Protein AF-D8GS91-F1 (afdb_monomer)

Structure (mmCIF, N/CA/C/O backbone):
data_AF-D8GS91-F1
#
_entry.id   AF-D8GS91-F1
#
loop_
_atom_site.group_PDB
_atom_site.id
_atom_site.type_symbol
_atom_site.label_atom_id
_atom_site.label_alt_id
_atom_site.label_comp_id
_atom_site.label_asym_id
_atom_site.label_entity_id
_atom_site.label_seq_id
_atom_site.pdbx_PDB_ins_code
_atom_site.Cartn_x
_atom_site.Cartn_y
_atom_site.Cartn_z
_atom_site.occupancy
_atom_site.B_iso_or_equiv
_atom_site.auth_seq_id
_atom_site.auth_comp_id
_atom_site.auth_asym_id
_atom_site.auth_atom_id
_atom_site.pdbx_PDB_model_num
ATOM 1 N N . MET A 1 1 ? -22.935 4.152 2.084 1.00 76.88 1 MET A N 1
ATOM 2 C CA . MET A 1 1 ? -21.826 4.788 2.833 1.00 76.88 1 MET A CA 1
ATOM 3 C C . MET A 1 1 ? -21.068 3.685 3.553 1.00 76.88 1 MET A C 1
ATOM 5 O O . MET A 1 1 ? -21.696 2.685 3.856 1.00 76.88 1 MET A O 1
ATOM 9 N N . ALA A 1 2 ? -19.755 3.817 3.758 1.00 88.50 2 ALA A N 1
ATOM 10 C CA . ALA A 1 2 ? -18.994 2.828 4.527 1.00 88.50 2 ALA A CA 1
ATOM 11 C C . ALA A 1 2 ? -19.034 3.163 6.025 1.00 88.50 2 ALA A C 1
ATOM 13 O O . ALA A 1 2 ? -18.845 4.335 6.377 1.00 88.50 2 ALA A O 1
ATOM 14 N N . ASP A 1 3 ? -19.226 2.147 6.866 1.00 93.31 3 ASP A N 1
ATOM 15 C CA . ASP A 1 3 ? -19.230 2.261 8.332 1.00 93.31 3 ASP A CA 1
ATOM 16 C C . ASP A 1 3 ? -17.815 2.427 8.902 1.00 93.31 3 ASP A C 1
ATOM 18 O O . ASP A 1 3 ? -17.607 3.105 9.901 1.00 93.31 3 ASP A O 1
ATOM 22 N N . THR A 1 4 ? -16.810 1.847 8.243 1.00 94.06 4 THR A N 1
ATOM 23 C CA . THR A 1 4 ? -15.398 1.915 8.644 1.00 94.06 4 THR A CA 1
ATOM 24 C C . THR A 1 4 ? -14.500 1.952 7.411 1.00 94.06 4 THR A C 1
ATOM 26 O O . THR A 1 4 ? -14.800 1.335 6.388 1.00 94.06 4 THR A O 1
ATOM 29 N N . ILE A 1 5 ? -13.392 2.686 7.498 1.00 95.50 5 ILE A N 1
ATOM 30 C CA . ILE A 1 5 ? -12.372 2.809 6.456 1.00 95.50 5 ILE A CA 1
ATOM 31 C C . ILE A 1 5 ? -11.057 2.265 7.014 1.00 95.50 5 ILE A C 1
ATOM 33 O O . ILE A 1 5 ? -10.519 2.808 7.972 1.00 95.50 5 ILE A O 1
ATOM 37 N N . ILE A 1 6 ? -10.506 1.220 6.397 1.00 96.12 6 ILE A N 1
ATOM 38 C CA . ILE A 1 6 ? -9.187 0.688 6.766 1.00 96.12 6 ILE A CA 1
ATOM 39 C C . ILE A 1 6 ? -8.139 1.288 5.827 1.00 96.12 6 ILE A C 1
ATOM 41 O O . ILE A 1 6 ? -8.142 1.017 4.626 1.00 96.12 6 ILE A O 1
ATOM 45 N N . LEU A 1 7 ? -7.231 2.092 6.373 1.00 96.44 7 LEU A N 1
ATOM 46 C CA . LEU A 1 7 ? -6.109 2.677 5.649 1.00 96.44 7 LEU A CA 1
ATOM 47 C C . LEU A 1 7 ? -4.837 1.857 5.893 1.00 96.44 7 LEU A C 1
ATOM 49 O O . LEU A 1 7 ? -4.330 1.794 7.010 1.00 96.44 7 LEU A O 1
ATOM 53 N N . LEU A 1 8 ? -4.286 1.259 4.836 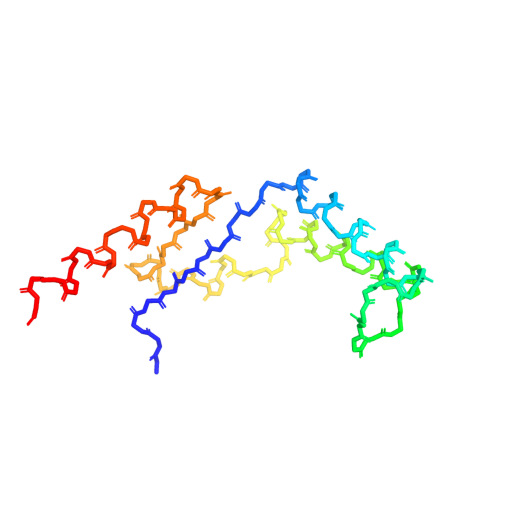1.00 95.75 8 LEU A N 1
ATOM 54 C CA . LEU A 1 8 ? -3.011 0.541 4.907 1.00 95.75 8 LEU A CA 1
ATOM 55 C C . LEU A 1 8 ? -1.841 1.498 4.638 1.00 95.75 8 LEU A C 1
ATOM 57 O O . LEU A 1 8 ? -1.591 1.878 3.495 1.00 95.75 8 LEU A O 1
ATOM 61 N N . GLU A 1 9 ? -1.088 1.856 5.676 1.00 94.88 9 GLU A N 1
ATOM 62 C CA . GLU A 1 9 ? 0.102 2.709 5.568 1.00 94.88 9 GLU A CA 1
ATOM 63 C C . GLU A 1 9 ? 1.391 1.881 5.578 1.00 94.88 9 GLU A C 1
ATOM 65 O O . GLU A 1 9 ? 2.055 1.697 6.596 1.00 94.88 9 GLU A O 1
ATOM 70 N N . ILE A 1 10 ? 1.778 1.385 4.406 1.00 92.81 10 ILE A N 1
ATOM 71 C CA . ILE A 1 10 ? 3.016 0.615 4.246 1.00 92.81 10 ILE A CA 1
ATOM 72 C C . ILE A 1 10 ? 4.220 1.565 4.268 1.00 92.81 10 ILE A C 1
ATOM 74 O O . ILE A 1 10 ? 4.193 2.631 3.656 1.00 92.81 10 ILE A O 1
ATOM 78 N N . SER A 1 11 ? 5.323 1.153 4.901 1.00 94.00 11 SER A N 1
ATOM 79 C CA . SER A 1 11 ? 6.562 1.933 4.846 1.00 94.00 11 SER A CA 1
ATOM 80 C C . SER A 1 11 ? 7.042 2.135 3.391 1.00 94.00 11 SER A C 1
ATOM 82 O O . SER A 1 11 ? 7.040 1.176 2.606 1.00 94.00 11 SER A O 1
ATOM 84 N N . PRO A 1 12 ? 7.520 3.338 3.008 1.00 94.50 12 PRO A N 1
ATOM 85 C CA . PRO A 1 12 ? 7.881 3.644 1.617 1.00 94.50 12 PRO A CA 1
ATOM 86 C C . PRO A 1 12 ? 8.898 2.666 1.016 1.00 94.50 12 PRO A C 1
ATOM 88 O O . PRO A 1 12 ? 8.775 2.235 -0.131 1.00 94.50 12 PRO A O 1
ATOM 91 N N . LYS A 1 13 ? 9.892 2.261 1.818 1.00 95.12 13 LYS A N 1
ATOM 92 C CA . LYS A 1 13 ? 10.934 1.306 1.410 1.00 95.12 13 LYS A CA 1
ATOM 93 C C . LYS A 1 13 ? 10.339 -0.056 1.053 1.00 95.12 13 LYS A C 1
ATOM 95 O O . LYS A 1 13 ? 10.656 -0.612 0.003 1.00 95.12 13 LYS A O 1
ATOM 100 N N . LEU A 1 14 ? 9.458 -0.577 1.909 1.00 95.88 14 LEU A N 1
ATOM 101 C CA . LEU A 1 14 ? 8.823 -1.874 1.697 1.00 95.88 14 LEU A CA 1
ATOM 102 C C . LEU A 1 14 ? 7.844 -1.829 0.518 1.00 95.88 14 LEU A C 1
ATOM 104 O O . LEU A 1 14 ? 7.817 -2.764 -0.283 1.00 95.88 14 LEU A O 1
ATOM 108 N N . GLY A 1 15 ? 7.087 -0.737 0.381 1.00 96.25 15 GLY A N 1
ATOM 109 C CA . GLY A 1 15 ? 6.200 -0.498 -0.758 1.00 96.25 15 GLY A CA 1
ATOM 110 C C . GLY A 1 15 ? 6.959 -0.519 -2.085 1.00 96.25 15 GLY A C 1
ATOM 111 O O . GLY A 1 15 ? 6.628 -1.304 -2.973 1.00 96.25 15 GLY A O 1
ATOM 112 N N . ASN A 1 16 ? 8.042 0.254 -2.190 1.00 97.56 16 ASN A N 1
ATOM 113 C CA . ASN A 1 16 ? 8.854 0.320 -3.407 1.00 97.56 16 ASN A CA 1
ATOM 114 C C . ASN A 1 16 ? 9.519 -1.024 -3.740 1.00 97.56 16 ASN A C 1
ATOM 116 O O . ASN A 1 16 ? 9.491 -1.446 -4.896 1.00 97.56 16 ASN A O 1
ATOM 120 N N . TYR A 1 17 ? 10.047 -1.739 -2.739 1.00 98.06 17 TYR A N 1
ATOM 121 C CA . TYR A 1 17 ? 10.575 -3.094 -2.934 1.00 98.06 17 TYR A CA 1
ATOM 122 C C . TYR A 1 17 ? 9.513 -4.043 -3.509 1.00 98.06 17 TYR A C 1
ATOM 124 O O . TYR A 1 17 ? 9.781 -4.762 -4.472 1.00 98.06 17 TYR A O 1
ATOM 132 N N . ARG A 1 18 ? 8.292 -4.031 -2.956 1.00 97.25 18 ARG A N 1
ATOM 133 C CA . ARG A 1 18 ? 7.185 -4.880 -3.426 1.00 97.25 18 ARG A CA 1
ATOM 134 C C . ARG A 1 18 ? 6.759 -4.529 -4.852 1.00 97.25 18 ARG A C 1
ATOM 136 O O . ARG A 1 18 ? 6.552 -5.449 -5.639 1.00 97.25 18 ARG A O 1
ATOM 143 N N . ILE A 1 19 ? 6.681 -3.240 -5.197 1.00 97.81 19 ILE A N 1
ATOM 144 C CA . ILE A 1 19 ? 6.375 -2.774 -6.561 1.00 97.81 19 ILE A CA 1
ATOM 145 C C . ILE A 1 19 ? 7.407 -3.321 -7.553 1.00 97.81 19 ILE A C 1
ATOM 147 O O . ILE A 1 19 ? 7.036 -3.965 -8.533 1.00 97.81 19 ILE A O 1
ATOM 151 N N . ILE A 1 20 ? 8.700 -3.129 -7.273 1.00 98.44 20 ILE A N 1
ATOM 152 C CA . ILE A 1 20 ? 9.785 -3.585 -8.155 1.00 98.44 20 ILE A CA 1
ATOM 153 C C . ILE A 1 20 ? 9.768 -5.112 -8.279 1.00 98.44 20 ILE A C 1
ATOM 155 O O . ILE A 1 20 ? 9.822 -5.642 -9.386 1.00 98.44 20 ILE A O 1
ATOM 159 N N . LYS A 1 21 ? 9.636 -5.831 -7.158 1.00 98.38 21 LYS A N 1
ATOM 160 C CA . LYS A 1 21 ? 9.593 -7.299 -7.142 1.00 98.38 21 LYS A CA 1
ATOM 161 C C . LYS A 1 21 ? 8.438 -7.851 -7.978 1.00 98.38 21 LYS A C 1
ATOM 163 O O . LYS A 1 21 ? 8.660 -8.775 -8.757 1.00 98.38 21 LYS A O 1
ATOM 168 N N . ARG A 1 22 ? 7.223 -7.304 -7.829 1.00 97.88 22 ARG A N 1
ATOM 169 C CA . ARG A 1 22 ? 6.058 -7.720 -8.633 1.00 97.88 22 ARG A CA 1
ATOM 170 C C . ARG A 1 22 ? 6.270 -7.407 -10.106 1.00 97.88 22 ARG A C 1
ATOM 172 O O . ARG A 1 22 ? 6.061 -8.281 -10.935 1.00 97.88 22 ARG A O 1
ATOM 179 N N . TRP A 1 23 ? 6.769 -6.215 -10.430 1.00 98.25 23 TRP A N 1
ATOM 180 C CA . TRP A 1 23 ? 7.056 -5.846 -11.814 1.00 98.25 23 TRP A CA 1
ATOM 181 C C . TRP A 1 23 ? 8.054 -6.810 -12.476 1.00 98.25 23 TRP A C 1
ATOM 183 O O . TRP A 1 23 ? 7.806 -7.263 -13.589 1.00 98.25 23 TRP A O 1
ATOM 193 N N . VAL A 1 24 ? 9.133 -7.205 -11.785 1.00 98.25 24 VAL A N 1
ATOM 194 C CA . VAL A 1 24 ? 10.088 -8.207 -12.301 1.00 98.25 24 VAL A CA 1
ATOM 195 C C . VAL A 1 24 ? 9.403 -9.553 -12.543 1.00 98.25 24 VAL A C 1
ATOM 197 O O . VAL A 1 24 ? 9.557 -10.127 -13.617 1.00 98.25 24 VAL A O 1
ATOM 200 N N . LYS A 1 25 ? 8.606 -10.047 -11.588 1.00 98.38 25 LYS A N 1
ATOM 201 C CA . LYS A 1 25 ? 7.861 -11.306 -11.756 1.00 98.38 25 LYS A CA 1
ATOM 202 C C . LYS A 1 25 ? 6.904 -11.263 -12.949 1.00 98.38 25 LYS A C 1
ATOM 204 O O . LYS A 1 25 ? 6.847 -12.225 -13.704 1.00 98.38 25 LYS A O 1
ATOM 209 N N . GLN A 1 26 ? 6.217 -10.141 -13.146 1.00 98.06 26 GLN A N 1
ATOM 210 C CA . GLN A 1 26 ? 5.302 -9.929 -14.270 1.00 98.06 26 GLN A CA 1
ATOM 211 C C . GLN A 1 26 ? 6.038 -9.883 -15.613 1.00 98.06 26 GLN A C 1
ATOM 213 O O . GLN A 1 26 ? 5.595 -10.487 -16.583 1.00 98.06 26 GLN A O 1
ATOM 218 N N . ARG A 1 27 ? 7.207 -9.230 -15.678 1.00 97.62 27 ARG A N 1
ATOM 219 C CA . ARG A 1 27 ? 8.071 -9.238 -16.874 1.00 97.62 27 ARG A CA 1
ATOM 220 C C . ARG A 1 27 ? 8.554 -10.636 -17.251 1.00 97.62 27 ARG A C 1
ATOM 222 O O . ARG A 1 27 ? 8.756 -10.892 -18.432 1.00 97.62 27 ARG A O 1
ATOM 229 N N . LEU A 1 28 ? 8.775 -11.492 -16.255 1.00 97.31 28 LEU A N 1
ATOM 230 C CA . LEU A 1 28 ? 9.222 -12.874 -16.428 1.00 97.31 28 LEU A CA 1
ATOM 231 C C . LEU A 1 28 ? 8.065 -13.861 -16.662 1.00 97.31 28 LEU A C 1
ATOM 233 O O . LEU A 1 28 ? 8.324 -15.048 -16.814 1.00 97.31 28 LEU A O 1
ATOM 237 N N . GLY A 1 29 ? 6.806 -13.406 -16.653 1.00 96.19 29 GLY A N 1
ATOM 238 C CA . GLY A 1 29 ? 5.633 -14.279 -16.789 1.00 96.19 29 GLY A CA 1
ATOM 239 C C . GLY A 1 29 ? 5.345 -15.161 -15.565 1.00 96.19 29 GLY A C 1
ATOM 240 O O . GLY A 1 29 ? 4.543 -16.079 -15.656 1.00 96.19 29 GLY A O 1
ATOM 241 N N . ILE A 1 30 ? 5.984 -14.895 -14.419 1.00 97.94 30 ILE A N 1
ATOM 242 C CA . ILE A 1 30 ? 5.789 -15.646 -13.164 1.00 97.94 30 ILE A CA 1
ATOM 243 C C . ILE A 1 30 ? 4.490 -15.225 -12.462 1.00 97.94 30 ILE A C 1
ATOM 245 O O . ILE A 1 30 ? 3.886 -16.005 -11.732 1.00 97.94 30 ILE A O 1
ATOM 249 N N . GLU A 1 31 ? 4.091 -13.966 -12.628 1.00 97.25 31 GLU A N 1
ATOM 250 C CA . GLU A 1 31 ? 2.882 -13.400 -12.033 1.00 97.25 31 GLU A CA 1
ATOM 251 C C . GLU A 1 31 ? 2.059 -12.733 -13.135 1.00 97.25 31 GLU A C 1
ATOM 253 O O . GLU A 1 31 ? 2.580 -11.894 -13.869 1.00 97.25 31 GLU A O 1
ATOM 258 N N . GLU A 1 32 ? 0.783 -13.092 -13.253 1.00 95.88 32 GLU A N 1
ATOM 259 C CA . GLU A 1 32 ? -0.123 -12.467 -14.216 1.00 95.88 32 GLU A CA 1
ATOM 260 C C . GLU A 1 32 ? -0.431 -11.013 -13.832 1.00 95.88 32 GLU A C 1
ATOM 262 O O . GLU A 1 32 ? -0.457 -10.636 -12.654 1.00 95.88 32 GLU A O 1
ATOM 267 N N . CYS A 1 33 ? -0.687 -10.166 -14.830 1.00 94.94 33 CYS A N 1
ATOM 268 C CA . CYS A 1 33 ? -1.158 -8.806 -14.598 1.00 94.94 33 CYS A CA 1
ATOM 269 C C . CYS A 1 33 ? -2.094 -8.314 -15.704 1.00 94.94 33 CYS A C 1
ATOM 271 O O . CYS A 1 33 ? -1.899 -8.592 -16.882 1.00 94.94 33 CYS A O 1
ATOM 273 N N . ILE A 1 34 ? -3.085 -7.508 -15.312 1.00 95.00 34 ILE A N 1
ATOM 274 C CA . ILE A 1 34 ? -4.129 -6.954 -16.198 1.00 95.00 34 ILE A CA 1
ATOM 275 C C . ILE A 1 34 ? -3.673 -5.737 -17.024 1.00 95.00 34 ILE A C 1
ATOM 277 O O . ILE A 1 34 ? -4.470 -5.092 -17.697 1.00 95.00 34 ILE A O 1
ATOM 281 N N . TYR A 1 35 ? -2.395 -5.377 -16.943 1.00 93.31 35 TYR A N 1
ATOM 282 C CA . TYR A 1 35 ? -1.782 -4.274 -17.677 1.00 93.31 35 TYR A CA 1
ATOM 283 C C . TYR A 1 35 ? -0.474 -4.752 -18.303 1.00 93.31 35 TYR A C 1
ATOM 285 O O . TYR A 1 35 ? 0.137 -5.700 -17.825 1.00 93.31 35 TYR A O 1
ATOM 293 N N . ASN A 1 36 ? 0.013 -4.064 -19.336 1.00 94.94 36 ASN A N 1
ATOM 294 C CA . ASN A 1 36 ? 1.329 -4.361 -19.902 1.00 94.94 36 ASN A CA 1
ATOM 295 C C . ASN A 1 36 ? 2.445 -3.826 -18.972 1.00 94.94 36 ASN A C 1
ATOM 297 O O . ASN A 1 36 ? 2.552 -2.598 -18.822 1.00 94.94 36 ASN A O 1
ATOM 301 N N . PRO A 1 37 ? 3.294 -4.681 -18.363 1.00 96.38 37 PRO A N 1
ATOM 302 C CA . PRO A 1 37 ? 4.297 -4.274 -17.380 1.00 96.38 37 PRO A CA 1
ATOM 303 C C . PRO A 1 37 ? 5.510 -3.614 -18.057 1.00 96.38 37 PRO A C 1
ATOM 305 O O . PRO A 1 37 ? 6.637 -4.088 -17.988 1.00 96.38 37 PRO A O 1
ATOM 308 N N . ARG A 1 38 ? 5.326 -2.487 -18.748 1.00 97.06 38 ARG A N 1
ATOM 309 C CA . ARG A 1 38 ? 6.427 -1.717 -19.361 1.00 97.06 38 ARG A CA 1
ATOM 310 C C . ARG A 1 38 ? 7.200 -0.922 -18.306 1.00 97.06 38 ARG A C 1
ATOM 312 O O . ARG A 1 38 ? 6.674 -0.625 -17.238 1.00 97.06 38 ARG A O 1
ATOM 319 N N . TYR A 1 39 ? 8.420 -0.488 -18.624 1.00 97.56 39 TYR A N 1
ATOM 320 C CA . TYR A 1 39 ? 9.194 0.407 -17.748 1.00 97.56 39 TYR A CA 1
ATOM 321 C C . TYR A 1 39 ? 8.455 1.710 -17.415 1.00 97.56 39 TYR A C 1
ATOM 323 O O . TYR A 1 39 ? 8.564 2.214 -16.302 1.00 97.56 39 TYR A O 1
ATOM 331 N N . GLN A 1 40 ? 7.673 2.243 -18.360 1.00 98.00 40 GLN A N 1
ATOM 332 C CA . GLN A 1 40 ? 6.801 3.398 -18.118 1.00 98.00 40 GLN A CA 1
ATOM 333 C C . GLN A 1 40 ? 5.798 3.115 -16.991 1.00 98.00 40 GLN A C 1
ATOM 335 O O . GLN A 1 40 ? 5.624 3.953 -16.115 1.00 98.00 40 GLN A O 1
ATOM 340 N N . MET A 1 41 ? 5.218 1.910 -16.958 1.00 97.50 41 MET A N 1
ATOM 341 C CA . MET A 1 41 ? 4.296 1.503 -15.898 1.00 97.50 41 MET A CA 1
ATOM 342 C C . MET A 1 41 ? 4.997 1.435 -14.538 1.00 97.50 41 MET A C 1
ATOM 344 O O . MET A 1 41 ? 4.475 1.956 -13.557 1.00 97.50 41 MET A O 1
ATOM 348 N N . LEU A 1 42 ? 6.213 0.879 -14.479 1.00 98.12 42 LEU A N 1
ATOM 349 C CA . LEU A 1 42 ? 7.006 0.871 -13.245 1.00 98.12 42 LEU A CA 1
ATOM 350 C C . LEU A 1 42 ? 7.281 2.296 -12.735 1.00 98.12 42 LEU A C 1
ATOM 352 O O . LEU A 1 42 ? 7.117 2.563 -11.545 1.00 98.12 42 LEU A O 1
ATOM 356 N N . LYS A 1 43 ? 7.656 3.220 -13.633 1.00 98.25 43 LYS A N 1
ATOM 357 C CA . LYS A 1 43 ? 7.852 4.638 -13.289 1.00 98.25 43 LYS A CA 1
ATOM 358 C C . LYS A 1 43 ? 6.571 5.257 -12.727 1.00 98.25 43 LYS A C 1
ATOM 360 O O . LYS A 1 43 ? 6.636 5.908 -11.689 1.00 98.25 43 LYS A O 1
ATOM 365 N N . CYS A 1 44 ? 5.421 5.015 -13.359 1.00 97.88 44 CYS A N 1
ATOM 366 C CA . CYS A 1 44 ? 4.124 5.479 -12.864 1.00 97.88 44 CYS A CA 1
ATOM 367 C C . CYS A 1 44 ? 3.822 4.940 -11.459 1.00 97.88 44 CYS A C 1
ATOM 369 O O . CYS A 1 44 ? 3.506 5.722 -10.571 1.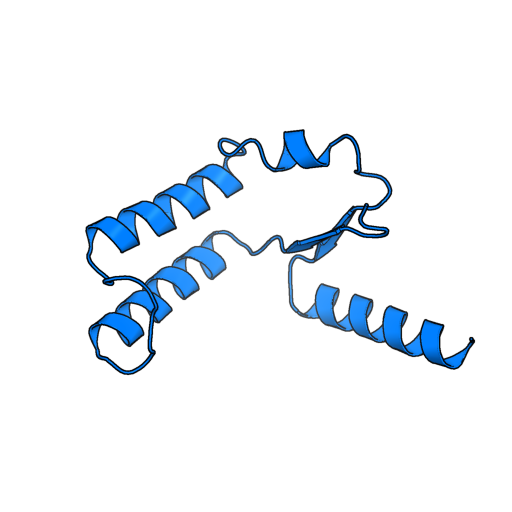00 97.88 44 CYS A O 1
ATOM 371 N N . MET A 1 45 ? 3.998 3.637 -11.222 1.00 97.19 45 MET A N 1
ATOM 372 C CA . MET A 1 45 ? 3.742 3.020 -9.914 1.00 97.19 45 MET A CA 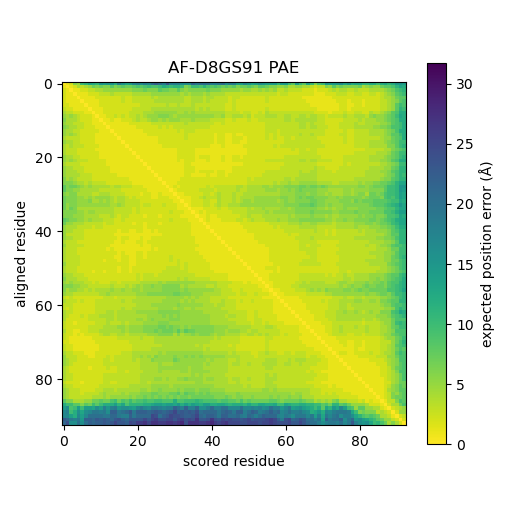1
ATOM 373 C C . MET A 1 45 ? 4.617 3.595 -8.799 1.00 97.19 45 MET A C 1
ATOM 375 O O . MET A 1 45 ? 4.123 3.899 -7.713 1.00 97.19 45 MET A O 1
ATOM 379 N N . LEU A 1 46 ? 5.913 3.776 -9.066 1.00 98.06 46 LEU A N 1
ATOM 380 C CA . LEU A 1 46 ? 6.827 4.395 -8.107 1.00 98.06 46 LEU A CA 1
ATOM 381 C C . LEU A 1 46 ? 6.488 5.874 -7.877 1.00 98.06 46 LEU A C 1
ATOM 383 O O . LEU A 1 46 ? 6.570 6.340 -6.742 1.00 98.06 46 LEU A O 1
ATOM 387 N N . GLN A 1 47 ? 6.055 6.598 -8.914 1.00 97.94 47 GLN A N 1
ATOM 388 C CA . GLN A 1 47 ? 5.602 7.981 -8.779 1.00 97.94 47 GLN A CA 1
ATOM 389 C C . GLN A 1 47 ? 4.316 8.082 -7.951 1.00 97.94 47 GLN A C 1
ATOM 391 O O . GLN A 1 47 ? 4.222 8.963 -7.105 1.00 97.94 47 GLN A O 1
ATOM 396 N N . TRP A 1 48 ? 3.349 7.182 -8.138 1.00 97.00 48 TRP A N 1
ATOM 397 C CA . TRP A 1 48 ? 2.132 7.145 -7.322 1.00 97.00 48 TRP A CA 1
ATOM 398 C C . TRP A 1 48 ? 2.444 6.828 -5.860 1.00 97.00 48 TRP A C 1
ATOM 400 O O . TRP A 1 48 ? 1.973 7.536 -4.977 1.00 97.00 48 TRP A O 1
ATOM 410 N N . SER A 1 49 ? 3.313 5.841 -5.606 1.00 96.50 49 SER A N 1
ATOM 411 C CA . SER A 1 49 ? 3.824 5.544 -4.259 1.00 96.50 49 SER A CA 1
ATOM 412 C C . SER A 1 49 ? 4.482 6.777 -3.630 1.00 96.50 49 SER A C 1
ATOM 414 O O . SER A 1 49 ? 4.196 7.135 -2.488 1.00 96.50 49 SER A O 1
ATOM 416 N N . LYS A 1 50 ? 5.333 7.486 -4.380 1.00 96.44 50 LYS A N 1
ATOM 417 C CA . LYS A 1 50 ? 5.967 8.726 -3.919 1.00 96.44 50 LYS A CA 1
ATOM 418 C C . LYS A 1 50 ? 4.939 9.821 -3.623 1.00 96.44 50 LYS A C 1
ATOM 420 O O . LYS A 1 50 ? 5.001 10.414 -2.554 1.00 96.44 50 LYS A O 1
ATOM 425 N N . ASN A 1 51 ? 3.987 10.054 -4.525 1.00 97.12 51 ASN A N 1
ATOM 426 C CA . ASN A 1 51 ? 2.948 11.070 -4.356 1.00 97.12 51 ASN A CA 1
ATOM 427 C C . ASN A 1 51 ? 2.092 10.802 -3.117 1.00 97.12 51 ASN A C 1
ATOM 429 O O . ASN A 1 51 ? 1.836 11.736 -2.368 1.00 97.12 51 ASN A O 1
ATOM 433 N N . TYR A 1 52 ? 1.713 9.546 -2.874 1.00 95.56 52 TYR A N 1
ATOM 434 C CA . TYR A 1 52 ? 1.007 9.141 -1.659 1.00 95.56 52 TYR A CA 1
ATOM 435 C C . TYR A 1 52 ? 1.809 9.480 -0.397 1.00 95.56 52 TYR A C 1
ATOM 437 O O . TYR A 1 52 ? 1.311 10.132 0.519 1.00 95.56 52 TYR A O 1
ATOM 445 N N . ASN A 1 53 ? 3.087 9.092 -0.370 1.00 93.06 53 ASN A N 1
ATOM 446 C CA . ASN A 1 53 ? 3.958 9.332 0.781 1.00 93.06 53 ASN A CA 1
ATOM 447 C C . ASN A 1 53 ? 4.222 10.828 1.027 1.00 93.06 53 ASN A C 1
ATOM 449 O O . ASN A 1 53 ? 4.340 11.244 2.175 1.00 93.06 53 ASN A O 1
ATOM 453 N N . GLU A 1 54 ? 4.296 11.633 -0.034 1.00 95.00 54 GLU A N 1
ATOM 454 C CA . GLU A 1 54 ? 4.446 13.093 0.034 1.00 95.00 54 GLU A CA 1
ATOM 455 C C . GLU A 1 54 ? 3.110 13.828 0.258 1.00 95.00 54 GLU A C 1
ATOM 457 O O . GLU A 1 54 ? 3.104 15.053 0.351 1.00 95.00 54 GLU A O 1
ATOM 462 N N . GLY A 1 55 ? 1.978 13.115 0.313 1.00 93.62 55 GLY A N 1
ATOM 463 C CA . GLY A 1 55 ? 0.639 13.701 0.449 1.00 93.62 55 GLY A CA 1
AT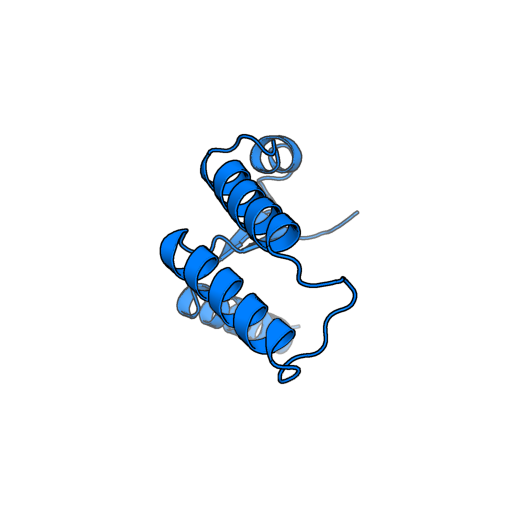OM 464 C C . GLY A 1 55 ? 0.118 14.419 -0.803 1.00 93.62 55 GLY A C 1
ATOM 465 O O . GLY A 1 55 ? -0.935 15.041 -0.759 1.00 93.62 55 GLY A O 1
ATOM 466 N N . LYS A 1 56 ? 0.816 14.316 -1.939 1.00 95.12 56 LYS A N 1
ATOM 467 C CA . LYS A 1 56 ? 0.478 14.989 -3.208 1.00 95.12 56 LYS A CA 1
ATOM 468 C C . LYS A 1 56 ? -0.683 14.352 -3.969 1.00 95.12 56 LYS A C 1
ATOM 470 O O . LYS A 1 56 ? -1.103 14.876 -4.995 1.00 95.12 56 LYS A O 1
ATOM 475 N N . ASP A 1 57 ? -1.160 13.194 -3.526 1.00 91.75 57 ASP A N 1
ATOM 476 C CA . ASP A 1 57 ? -2.309 12.512 -4.124 1.00 91.75 57 ASP A CA 1
ATOM 477 C C . ASP A 1 57 ? -3.651 12.897 -3.473 1.00 91.75 57 ASP A C 1
ATOM 479 O O . ASP A 1 57 ? -4.697 12.335 -3.823 1.00 91.75 57 ASP A O 1
ATOM 483 N N . ASN A 1 58 ? -3.621 13.833 -2.515 1.00 93.44 58 ASN A N 1
ATOM 484 C CA . ASN A 1 58 ? -4.763 14.349 -1.761 1.00 93.44 58 ASN A CA 1
ATOM 485 C C . ASN A 1 58 ? -5.619 13.245 -1.116 1.00 93.44 58 ASN A C 1
ATOM 487 O O . ASN A 1 58 ? -6.800 13.457 -0.833 1.00 93.44 58 ASN A O 1
ATOM 491 N N . LEU A 1 59 ? -5.097 12.023 -0.917 1.00 94.19 59 LEU A N 1
ATOM 492 C CA . LEU A 1 59 ? -5.885 10.962 -0.283 1.00 94.19 59 LEU A CA 1
ATOM 493 C C . LEU A 1 59 ? -6.231 11.350 1.153 1.00 94.19 59 LEU A C 1
ATOM 495 O O . LEU A 1 59 ? -7.388 11.235 1.550 1.00 94.19 59 LEU A O 1
ATOM 499 N N . LYS A 1 60 ? -5.241 11.853 1.900 1.00 91.62 60 LYS A N 1
ATOM 500 C CA . LYS A 1 60 ? -5.398 12.252 3.305 1.00 91.62 60 LYS A CA 1
ATOM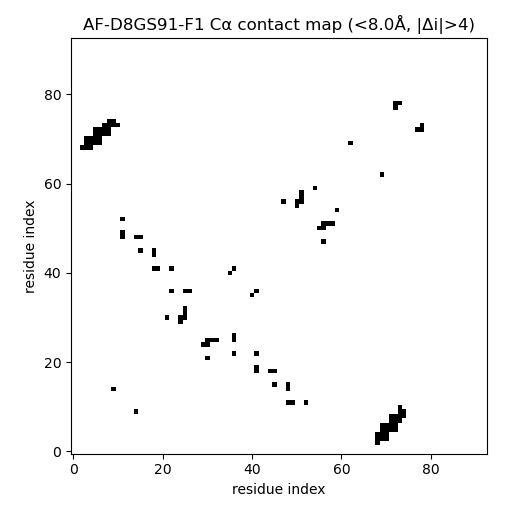 501 C C . LYS A 1 60 ? -6.431 13.367 3.478 1.00 91.62 60 LYS A C 1
ATOM 503 O O . LYS A 1 60 ? -7.221 13.311 4.416 1.00 91.62 60 LYS A O 1
ATOM 508 N N . ASP A 1 61 ? -6.499 14.298 2.531 1.00 94.69 61 ASP A N 1
ATOM 509 C CA . ASP A 1 61 ? -7.510 15.359 2.527 1.00 94.69 61 ASP A CA 1
ATOM 510 C C . ASP A 1 61 ? -8.903 14.807 2.225 1.00 94.69 61 ASP A C 1
ATOM 512 O O . ASP A 1 61 ? -9.862 15.138 2.918 1.00 94.69 61 ASP A O 1
ATOM 516 N N . ARG A 1 62 ? -9.015 13.892 1.252 1.00 93.94 62 ARG A N 1
ATOM 517 C CA . ARG A 1 62 ? -10.288 13.242 0.891 1.00 93.94 62 ARG A CA 1
ATOM 518 C C . ARG A 1 62 ? -10.877 12.396 2.020 1.00 93.94 62 ARG A C 1
ATOM 520 O O . ARG A 1 62 ? -12.096 12.308 2.126 1.00 93.94 62 ARG A O 1
ATOM 527 N N . ILE A 1 63 ? -10.037 11.776 2.851 1.00 94.75 63 ILE A N 1
ATOM 528 C CA . ILE A 1 63 ? -10.485 10.987 4.012 1.00 94.75 63 ILE A CA 1
ATOM 529 C C . ILE A 1 63 ? -10.599 11.819 5.295 1.00 94.75 63 ILE A C 1
ATOM 531 O O . ILE A 1 63 ? -11.153 11.335 6.277 1.00 94.75 63 ILE A O 1
ATOM 535 N N . SER A 1 64 ? -10.098 13.061 5.302 1.00 94.44 64 SER A N 1
ATOM 536 C CA . SER A 1 64 ? -10.098 13.936 6.479 1.00 94.44 64 SER A CA 1
ATOM 537 C C . SER A 1 64 ? -11.492 14.150 7.095 1.00 94.44 64 SER A C 1
ATOM 539 O O . SER A 1 64 ? -11.586 14.108 8.321 1.00 94.44 64 SER A O 1
ATOM 541 N N . PRO A 1 65 ? -12.581 14.304 6.309 1.00 95.75 65 PRO A N 1
ATOM 542 C CA . PRO A 1 65 ? -13.937 14.422 6.853 1.00 95.75 65 PRO A CA 1
ATOM 543 C C . PRO A 1 65 ? -14.472 13.164 7.550 1.00 95.75 65 PRO A C 1
ATOM 545 O O . PRO A 1 65 ? -15.546 13.229 8.129 1.00 95.75 65 PRO A O 1
ATOM 548 N N . TYR A 1 66 ? -13.765 12.034 7.448 1.00 95.69 66 TYR A N 1
ATOM 549 C CA . TYR A 1 66 ? -14.183 10.726 7.959 1.00 95.69 66 TYR A CA 1
ATOM 550 C C . TYR A 1 66 ? -13.191 10.151 8.977 1.00 95.69 66 TYR A C 1
ATOM 552 O O . TYR A 1 66 ? -13.154 8.938 9.193 1.00 95.69 66 TYR A O 1
ATOM 560 N N . LYS A 1 67 ? -12.317 10.990 9.547 1.00 94.31 67 LYS A N 1
ATOM 561 C CA . LYS A 1 67 ? -11.230 10.567 10.447 1.00 94.31 67 LYS A CA 1
ATOM 562 C C . LYS A 1 67 ? -11.720 9.715 11.616 1.00 94.31 67 LYS A C 1
ATOM 564 O O . LYS A 1 67 ? -11.000 8.820 12.041 1.00 94.31 67 LYS A O 1
ATOM 569 N N . GLU A 1 68 ? -12.935 9.957 12.094 1.00 95.75 68 GLU A N 1
ATOM 570 C CA . GLU A 1 68 ? -13.587 9.227 13.182 1.00 95.75 68 GLU A CA 1
ATOM 571 C C . GLU A 1 68 ? -13.83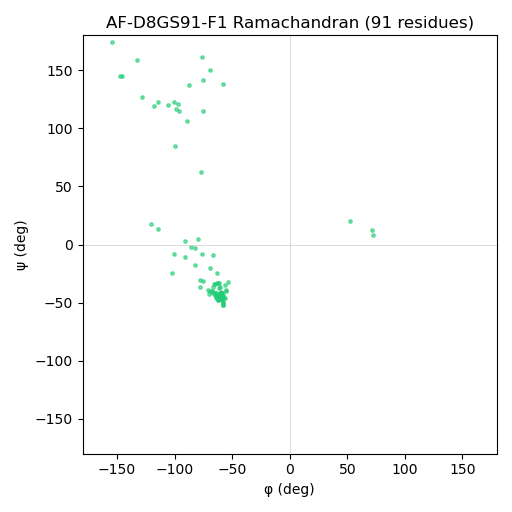2 7.745 12.878 1.00 95.75 68 GLU A C 1
ATOM 573 O O . GLU A 1 68 ? -13.895 6.938 13.800 1.00 95.75 68 GLU A O 1
ATOM 578 N N . LYS A 1 69 ? -13.927 7.374 11.597 1.00 95.25 69 LYS A N 1
ATOM 579 C CA . LYS A 1 69 ? -14.134 5.989 11.154 1.00 95.25 69 LYS A CA 1
ATOM 580 C C . LYS A 1 69 ? -12.950 5.411 10.381 1.00 95.25 69 LYS A C 1
ATOM 582 O O . LYS A 1 69 ? -13.094 4.377 9.726 1.00 95.25 69 LYS A O 1
ATOM 587 N N . VAL A 1 70 ? -11.793 6.075 10.414 1.00 96.69 70 VAL A N 1
ATOM 588 C CA . VAL A 1 70 ? -10.571 5.613 9.744 1.00 96.69 70 VAL A CA 1
ATOM 589 C C . VAL A 1 70 ? -9.675 4.871 10.732 1.00 96.69 70 VAL A C 1
ATOM 591 O O . VAL A 1 70 ? -9.187 5.444 11.702 1.00 96.69 70 VAL A O 1
ATOM 594 N N . ILE A 1 71 ? -9.377 3.609 10.429 1.00 96.62 71 ILE A N 1
ATOM 595 C CA . ILE A 1 71 ? -8.418 2.772 11.155 1.00 96.62 71 ILE A CA 1
ATOM 596 C C . ILE A 1 71 ? -7.164 2.641 10.294 1.00 96.62 71 ILE A C 1
ATOM 598 O O . ILE A 1 71 ? -7.231 2.149 9.170 1.00 96.62 71 ILE A O 1
ATOM 602 N N . THR A 1 72 ? -6.012 3.082 10.802 1.00 96.56 72 THR A N 1
ATOM 603 C CA . THR A 1 72 ? -4.743 3.015 10.060 1.00 96.56 72 THR A CA 1
ATOM 604 C C . THR A 1 72 ? -3.901 1.832 10.527 1.00 96.56 72 THR A C 1
ATOM 606 O O . THR A 1 72 ? -3.534 1.768 11.696 1.00 96.56 72 THR A O 1
ATOM 609 N N . LEU A 1 73 ? -3.542 0.933 9.608 1.00 97.44 73 LEU A N 1
ATOM 610 C CA . LEU A 1 73 ? -2.709 -0.244 9.868 1.00 97.44 73 LEU A CA 1
ATOM 611 C C . LEU A 1 73 ? -1.387 -0.106 9.113 1.00 97.44 73 LEU A C 1
ATOM 613 O O . LEU A 1 73 ? -1.378 0.035 7.888 1.00 97.44 73 LEU A O 1
ATOM 617 N N . LYS A 1 74 ? -0.256 -0.146 9.820 1.00 95.50 74 LYS A N 1
ATOM 618 C CA . LYS A 1 74 ? 1.062 0.147 9.231 1.00 95.50 74 LYS A CA 1
ATOM 619 C C . LYS A 1 74 ? 1.886 -1.095 8.932 1.00 95.50 74 LYS A C 1
ATOM 621 O O . LYS A 1 74 ? 2.804 -1.081 8.110 1.00 95.50 74 LYS A O 1
ATOM 626 N N . ASN A 1 75 ? 1.608 -2.178 9.642 1.00 94.44 75 ASN A N 1
ATOM 627 C CA . ASN A 1 75 ? 2.416 -3.384 9.605 1.00 94.44 75 ASN A CA 1
ATOM 628 C C . ASN A 1 75 ? 1.574 -4.619 9.966 1.00 94.44 75 ASN A C 1
ATOM 630 O O . ASN A 1 75 ? 0.410 -4.509 10.345 1.00 94.44 75 ASN A O 1
ATOM 634 N N . ASN A 1 76 ? 2.174 -5.805 9.850 1.00 94.19 76 ASN A N 1
ATOM 635 C CA . ASN A 1 76 ? 1.471 -7.057 10.126 1.00 94.19 76 ASN A CA 1
ATOM 636 C C . ASN A 1 76 ? 0.998 -7.168 11.580 1.00 94.19 76 ASN A C 1
ATOM 638 O O . ASN A 1 76 ? -0.053 -7.749 11.802 1.00 94.19 76 ASN A O 1
ATOM 642 N N . LYS A 1 77 ? 1.725 -6.611 12.558 1.00 95.38 77 LYS A N 1
ATOM 643 C CA . LYS A 1 77 ? 1.293 -6.615 13.963 1.00 95.38 77 LYS A CA 1
ATOM 644 C C . LYS A 1 77 ? -0.022 -5.853 14.118 1.00 95.38 77 LYS A C 1
ATOM 646 O O . LYS A 1 77 ? -0.944 -6.394 14.713 1.00 95.38 77 LYS A O 1
ATOM 651 N N . ASP A 1 78 ? -0.129 -4.663 13.527 1.00 96.44 78 ASP A N 1
ATOM 652 C CA . ASP A 1 78 ? -1.369 -3.874 13.557 1.00 96.44 78 ASP A CA 1
ATOM 653 C C . ASP A 1 78 ? -2.524 -4.649 12.903 1.00 96.44 78 ASP A C 1
ATOM 655 O O . ASP A 1 78 ? -3.632 -4.678 13.428 1.00 96.44 78 ASP A O 1
ATOM 659 N N . ILE A 1 79 ? -2.253 -5.329 11.781 1.00 95.94 79 ILE A N 1
ATOM 660 C CA . ILE A 1 79 ? -3.240 -6.172 11.090 1.00 95.94 79 ILE A CA 1
ATOM 661 C C . ILE A 1 79 ? -3.684 -7.341 11.976 1.00 95.94 79 ILE A C 1
ATOM 663 O O . ILE A 1 79 ? -4.877 -7.614 12.058 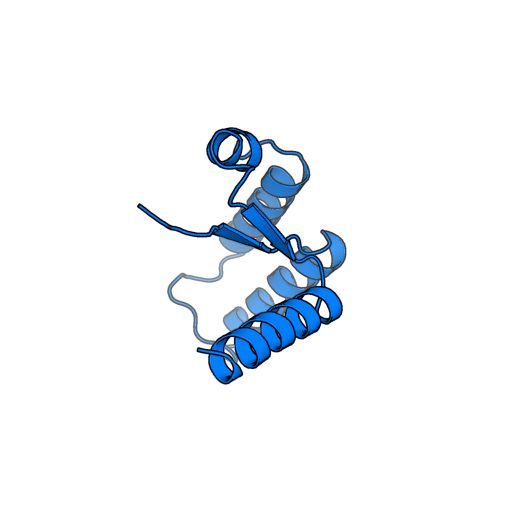1.00 95.94 79 ILE A O 1
ATOM 667 N N . HIS A 1 80 ? -2.753 -8.029 12.639 1.00 96.50 80 HIS A N 1
ATOM 668 C CA . HIS A 1 80 ? -3.080 -9.146 13.525 1.00 96.50 80 HIS A CA 1
ATOM 669 C C . HIS A 1 80 ? -3.945 -8.697 14.704 1.00 96.50 80 HIS A C 1
ATOM 671 O O . HIS A 1 80 ? -4.980 -9.311 14.936 1.00 96.50 80 HIS A O 1
ATOM 677 N N . ILE A 1 81 ? -3.578 -7.596 15.370 1.00 96.44 81 ILE A N 1
ATOM 678 C CA . ILE A 1 81 ? -4.365 -7.020 16.471 1.00 96.44 81 ILE A CA 1
ATOM 679 C C . ILE A 1 81 ? -5.780 -6.677 15.989 1.00 96.44 81 ILE A C 1
ATOM 681 O O . ILE A 1 81 ? -6.759 -7.116 16.585 1.00 96.44 81 ILE A O 1
ATOM 685 N N . PHE A 1 82 ? -5.896 -5.977 14.858 1.00 95.75 82 PHE A N 1
ATOM 686 C CA . PHE A 1 82 ? -7.189 -5.603 14.287 1.00 95.75 82 PHE A CA 1
ATOM 687 C C . PHE A 1 82 ? -8.071 -6.823 13.962 1.00 95.75 82 PHE A C 1
ATOM 689 O O . PHE A 1 82 ? -9.275 -6.824 14.225 1.00 95.75 82 PHE A O 1
ATOM 696 N N . LEU A 1 83 ? -7.484 -7.885 13.401 1.00 95.62 83 LEU A N 1
ATOM 697 C CA . LEU A 1 83 ? -8.207 -9.122 13.104 1.00 95.62 83 LEU A CA 1
ATOM 698 C C . LEU A 1 83 ? -8.644 -9.851 14.381 1.00 95.62 83 LEU A C 1
ATOM 700 O O . LEU A 1 83 ? -9.766 -10.352 14.426 1.00 95.62 83 LEU A O 1
ATOM 704 N N . GLU A 1 84 ? -7.804 -9.896 15.415 1.00 95.56 84 GLU A N 1
ATOM 705 C CA . GLU A 1 84 ? -8.154 -10.486 16.713 1.00 95.56 84 GLU A CA 1
ATOM 706 C C . GLU A 1 84 ? -9.318 -9.741 17.378 1.00 95.56 84 GLU A C 1
ATOM 708 O O . GLU A 1 84 ? -10.271 -10.374 17.835 1.00 95.56 84 GLU A O 1
ATOM 713 N N . GLU A 1 85 ? -9.304 -8.407 17.362 1.00 93.38 85 GLU A N 1
ATOM 714 C CA . GLU A 1 85 ? -10.402 -7.572 17.864 1.00 93.38 85 GLU A CA 1
ATOM 715 C C . GLU A 1 85 ? -11.715 -7.846 17.113 1.00 93.38 85 GLU A C 1
ATOM 717 O O . GLU A 1 85 ? -12.768 -8.039 17.730 1.00 93.38 85 GLU A O 1
ATOM 722 N N . CYS A 1 86 ? -11.658 -7.955 15.782 1.00 90.75 86 CYS A N 1
ATOM 723 C CA . CYS A 1 86 ? -12.815 -8.292 14.945 1.00 90.75 86 CYS A CA 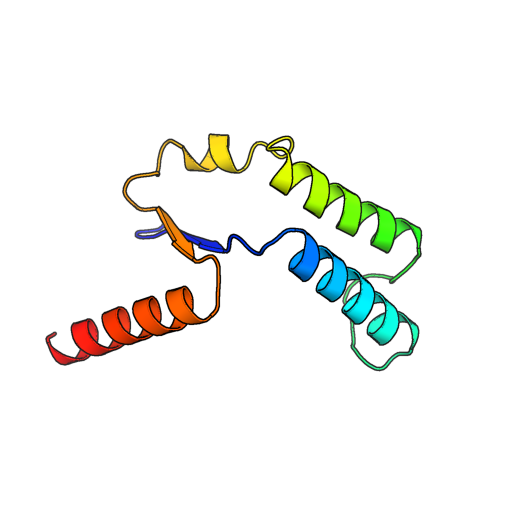1
ATOM 724 C C . CYS A 1 86 ? -13.364 -9.706 15.209 1.00 90.75 86 CYS A C 1
ATOM 726 O O . CYS A 1 86 ? -14.565 -9.950 15.090 1.00 90.75 86 CYS A O 1
ATOM 728 N N . LEU A 1 87 ? -12.497 -10.667 15.530 1.00 90.12 87 LEU A N 1
ATOM 729 C CA . LEU A 1 87 ? -12.902 -12.045 15.818 1.00 90.12 87 LEU A CA 1
ATOM 730 C C . LEU A 1 87 ? -13.482 -12.186 17.229 1.00 90.12 87 LEU A C 1
ATOM 732 O O . LEU A 1 87 ? -14.442 -12.931 17.421 1.00 90.12 87 LEU A O 1
ATOM 736 N N . ASN A 1 88 ? -12.935 -11.461 18.204 1.00 86.94 88 ASN A N 1
ATOM 737 C CA . ASN A 1 88 ? -13.425 -11.467 19.580 1.00 86.94 88 ASN A CA 1
ATOM 738 C C . ASN A 1 88 ? -14.772 -10.749 19.711 1.00 86.94 88 ASN A C 1
ATOM 740 O O . ASN A 1 88 ? -15.663 -11.252 20.390 1.00 86.94 88 ASN A O 1
ATOM 744 N N . THR A 1 89 ? -14.967 -9.634 19.004 1.00 77.31 89 THR A N 1
ATOM 745 C CA . THR A 1 89 ? -16.268 -8.942 18.946 1.00 77.31 89 THR A CA 1
ATOM 746 C C . THR A 1 89 ? -17.364 -9.818 18.336 1.00 77.31 89 THR A C 1
ATOM 748 O O . THR A 1 89 ? -18.474 -9.841 18.855 1.00 77.31 89 THR A O 1
ATOM 751 N N . LYS A 1 90 ? -17.049 -10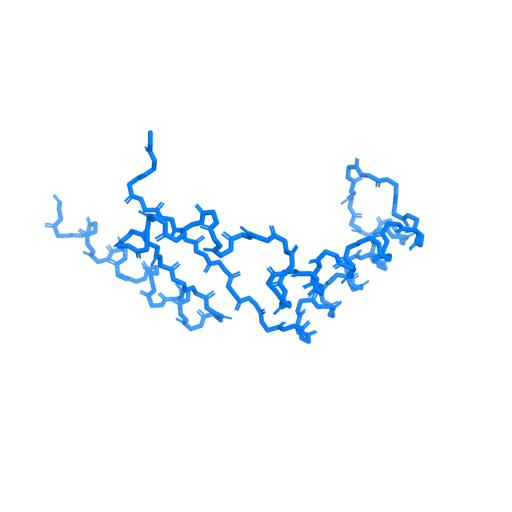.626 17.313 1.00 68.50 90 LYS A N 1
ATOM 752 C CA . LYS A 1 90 ? -17.986 -11.617 16.749 1.00 68.50 90 LYS A CA 1
ATOM 753 C C . LYS A 1 90 ? -18.302 -12.803 17.663 1.00 68.50 90 LYS A C 1
ATOM 755 O O . LYS A 1 90 ? -19.287 -13.481 17.416 1.00 68.50 90 LYS A O 1
ATOM 760 N N . LYS A 1 91 ? -17.471 -13.099 18.666 1.00 59.88 91 LYS A N 1
ATOM 761 C CA . LYS A 1 91 ? -17.755 -14.158 19.654 1.00 59.88 91 LYS A CA 1
ATOM 762 C C . LYS A 1 91 ? -18.682 -13.695 20.783 1.00 59.88 91 LYS A C 1
ATOM 764 O O . LYS A 1 91 ? -19.200 -14.540 21.502 1.00 59.88 91 LYS A O 1
ATOM 769 N N . LEU A 1 92 ? -18.827 -12.383 20.970 1.00 52.91 92 LEU A N 1
ATOM 770 C CA . LEU A 1 92 ? -19.627 -11.757 22.031 1.00 52.91 92 LEU A CA 1
ATOM 771 C C . LEU A 1 92 ? -21.005 -11.268 21.546 1.00 52.91 92 LEU A C 1
ATOM 773 O O . LEU A 1 92 ? -21.809 -10.851 22.377 1.00 52.91 92 LEU A O 1
ATOM 777 N N . ALA A 1 93 ? -21.255 -11.307 20.234 1.00 50.25 93 ALA A N 1
ATOM 778 C CA . ALA A 1 93 ? -22.527 -10.989 19.583 1.00 50.25 93 ALA A CA 1
ATOM 779 C C . ALA A 1 93 ? -23.236 -12.275 19.143 1.00 50.25 93 ALA A C 1
ATOM 781 O O . ALA A 1 93 ? -24.483 -12.304 19.222 1.00 50.25 93 ALA A O 1
#

Solvent-accessible surface area (backbone atoms only — not comparable to full-atom values): 5603 Å² total; per-residue (Å²): 135,81,86,65,44,81,44,77,50,63,53,68,69,61,49,52,52,50,53,53,53,49,47,53,34,38,68,71,68,76,37,91,68,100,61,80,76,43,72,69,50,55,53,51,53,52,49,51,54,49,29,53,76,71,55,73,64,46,57,68,64,72,47,52,91,45,53,94,38,51,47,78,34,55,48,68,67,50,48,50,55,54,51,50,55,58,53,52,54,62,74,78,109

Secondary structure (DSSP, 8-state):
--S-EEEE---HHHHHHHHHHHHHHHHTTSS--SS---HHHHHHHHHHHHHHHTTTT-HHHHHGGGGGGEEEE-SHHHHHHHHHHHHHHHHH-

pLDDT: mean 93.62, std 8.44, range [50.25, 98.44]

Mean predicted aligned error: 4.29 Å

Foldseek 3Di:
DDQAAEAEAEDLVVQLVVLVVVLVCCVVVNDDDPDDSDPVVSVVSNVVSVCVVVCVVVPCVVCVVVVVRYDYDYDVVSVVVVVVVVVVVVVVD

Nearest PDB structures (foldseek):
  4afl-assembly2_F  TM=2.632E-01  e=8.318E+00  Homo sapiens
  4zta-assembly1_A  TM=2.790E-01  e=7.782E+00  Ebola virus - Mayinga, Zaire, 1976

Organism: Clostridium ljungdahlii (strain ATCC 55383 / DSM 13528 / PETC) (NCBI:txid748727)

Radius of gyration: 16.81 Å; Cα contacts (8 Å, |Δi|>4): 59; chains: 1; bounding box: 34×31×42 Å

Sequence (93 aa):
MADTIILLEISPKLGNYRIIKRWVKQRLGIEECIYNPRYQMLKCMLQWSKNYNEGKDNLKDRISPYKEKVITLKNNKDIHIFLEECLNTKKLA